Protein AF-A0A6B3AB01-F1 (afdb_monomer)

Sequence (96 aa):
MTTPPALRPEHFTRAETAEFHRLMTHLVATCRAVADEYPDGWRAPSPERPVDFGASMTLIADLSRTLGHTRRRIRRIGDGARYRLHTGGPTPGRRR

Radius of gyration: 19.43 Å; Cα contacts (8 Å, |Δi|>4): 32; chains: 1; bounding box: 36×30×55 Å

Secondary structure (DSSP, 8-state):
-PPPPPP-GGGS-HHHHHHHHHHHHHHHHHHHHHHHH-TT----S-TT-HHHHHHHHHHHHHHHHHHHHHHHHHHHHHHHHHHHHHHSSPPPPPP-

Solvent-accessible surface area (backbone atoms only — not comparable to full-atom values): 5817 Å² total; per-residue (Å²): 134,83,79,75,81,80,89,53,75,89,40,52,52,73,68,52,51,53,49,49,52,52,45,51,51,50,52,51,50,53,55,45,53,53,41,70,75,33,75,91,48,94,69,73,94,51,100,84,49,70,65,55,54,57,52,49,53,50,52,53,49,52,53,50,49,54,52,51,52,42,51,56,51,50,48,50,50,52,52,41,24,51,47,23,68,76,64,78,44,82,64,81,76,78,82,127

Structure (mmCIF, N/CA/C/O backbone):
data_AF-A0A6B3AB01-F1
#
_entry.id   AF-A0A6B3AB01-F1
#
loop_
_atom_site.group_PDB
_atom_site.id
_atom_site.type_symbol
_atom_site.label_atom_id
_atom_site.label_alt_id
_atom_site.label_comp_id
_atom_site.label_asym_id
_atom_site.label_entity_id
_atom_site.label_seq_id
_atom_site.pdbx_PDB_ins_code
_atom_site.Cartn_x
_atom_site.Cartn_y
_atom_site.Cartn_z
_atom_site.occupancy
_atom_site.B_iso_or_equiv
_atom_site.auth_seq_id
_atom_site.auth_comp_id
_atom_site.auth_asym_id
_atom_site.auth_atom_id
_atom_site.pdbx_PDB_model_num
ATOM 1 N N . MET A 1 1 ? 13.387 2.518 30.126 1.00 45.78 1 MET A N 1
ATOM 2 C CA . MET A 1 1 ? 12.519 2.896 28.988 1.00 45.78 1 MET A CA 1
ATOM 3 C C . MET A 1 1 ? 11.277 2.027 29.055 1.00 45.78 1 MET A C 1
ATOM 5 O O . MET A 1 1 ? 11.409 0.816 28.962 1.00 45.78 1 MET A O 1
ATOM 9 N N . THR A 1 2 ? 10.107 2.604 29.309 1.00 51.78 2 THR A N 1
ATOM 10 C CA . THR A 1 2 ? 8.850 1.846 29.408 1.00 51.78 2 THR A CA 1
ATOM 11 C C . THR A 1 2 ? 8.340 1.558 27.998 1.00 51.78 2 THR A C 1
ATOM 13 O O . THR A 1 2 ? 8.093 2.494 27.239 1.00 51.78 2 THR A O 1
ATOM 16 N N . THR A 1 3 ? 8.225 0.285 27.617 1.00 59.59 3 THR A N 1
ATOM 17 C CA . THR A 1 3 ? 7.630 -0.113 26.333 1.00 59.59 3 THR A CA 1
ATOM 18 C C . THR A 1 3 ? 6.191 0.405 26.281 1.00 59.59 3 THR A C 1
ATOM 20 O O . THR A 1 3 ? 5.427 0.114 27.206 1.00 59.59 3 THR A O 1
ATOM 23 N N . PRO A 1 4 ? 5.794 1.188 25.259 1.00 63.94 4 PRO A N 1
ATOM 24 C CA . PRO A 1 4 ? 4.418 1.644 25.157 1.00 63.94 4 PRO A CA 1
ATOM 25 C C . PRO A 1 4 ? 3.481 0.429 25.064 1.00 63.94 4 PRO A C 1
ATOM 27 O O . PRO A 1 4 ? 3.835 -0.561 24.415 1.00 63.94 4 PRO A O 1
ATOM 30 N N . PRO A 1 5 ? 2.307 0.481 25.715 1.00 73.94 5 PRO A N 1
ATOM 31 C CA . PRO A 1 5 ? 1.388 -0.646 25.740 1.00 73.94 5 PRO A CA 1
ATOM 32 C C . PRO A 1 5 ? 1.018 -1.084 24.317 1.00 73.94 5 PRO A C 1
ATOM 34 O O . PRO A 1 5 ? 0.776 -0.254 23.436 1.00 73.94 5 PRO A O 1
ATOM 37 N N . ALA A 1 6 ? 1.013 -2.399 24.086 1.00 84.00 6 ALA A N 1
ATOM 38 C CA . ALA A 1 6 ? 0.735 -2.967 22.773 1.00 84.00 6 ALA A CA 1
ATOM 39 C C . ALA A 1 6 ? -0.695 -2.628 22.320 1.00 84.00 6 ALA A C 1
ATOM 41 O O . ALA A 1 6 ? -1.653 -2.759 23.085 1.00 84.00 6 ALA A O 1
ATOM 42 N N . LEU A 1 7 ? -0.843 -2.210 21.059 1.00 88.25 7 LEU A N 1
ATOM 43 C CA . LEU A 1 7 ? -2.159 -2.031 20.450 1.00 88.25 7 LEU A CA 1
ATOM 44 C C . LEU A 1 7 ? -2.838 -3.396 20.286 1.00 88.25 7 LEU A C 1
ATOM 46 O O . LEU A 1 7 ? -2.200 -4.362 19.874 1.00 88.25 7 LEU A O 1
ATOM 50 N N . ARG A 1 8 ? -4.136 -3.454 20.581 1.00 89.31 8 ARG A N 1
ATOM 51 C CA . ARG A 1 8 ? -4.974 -4.645 20.477 1.00 89.31 8 ARG A CA 1
ATOM 52 C C . ARG A 1 8 ? -6.141 -4.379 19.520 1.00 89.31 8 ARG A C 1
ATOM 54 O O . ARG A 1 8 ? -6.441 -3.205 19.279 1.00 89.31 8 ARG A O 1
ATOM 61 N N . PRO A 1 9 ? -6.790 -5.418 18.967 1.00 88.88 9 PRO A N 1
ATOM 62 C CA . PRO A 1 9 ? -7.893 -5.257 18.019 1.00 88.88 9 PRO A CA 1
ATOM 63 C C . PRO A 1 9 ? -9.020 -4.348 18.525 1.00 88.88 9 PRO A C 1
ATOM 65 O O . PRO A 1 9 ? -9.541 -3.552 17.750 1.00 88.88 9 PRO A O 1
ATOM 68 N N . GLU A 1 10 ? -9.337 -4.383 19.823 1.00 90.00 10 GLU A N 1
ATOM 69 C CA . GLU A 1 10 ? -10.359 -3.530 20.444 1.00 90.00 10 GLU A CA 1
ATOM 70 C C . GLU A 1 10 ? -10.051 -2.025 20.363 1.00 90.00 10 GLU A C 1
ATOM 72 O O . GLU A 1 10 ? -10.955 -1.197 20.463 1.00 90.00 10 GLU A O 1
ATOM 77 N N . HIS A 1 11 ? -8.792 -1.644 20.126 1.00 92.38 11 HIS A N 1
ATOM 78 C CA . HIS A 1 11 ? -8.410 -0.246 19.934 1.00 92.38 11 HIS A CA 1
ATOM 79 C C . HIS A 1 11 ? -8.648 0.247 18.505 1.00 92.38 11 HIS A C 1
ATOM 81 O O . HIS A 1 11 ? -8.407 1.424 18.241 1.00 92.38 11 HIS A O 1
ATOM 87 N N . PHE A 1 12 ? -9.091 -0.599 17.574 1.00 92.94 12 PHE A N 1
ATOM 88 C CA . PHE A 1 12 ? -9.378 -0.220 16.193 1.00 92.94 12 PHE A CA 1
ATOM 89 C C . PHE A 1 12 ? -10.877 -0.257 15.924 1.00 92.94 12 PHE A C 1
ATOM 91 O O . PHE A 1 12 ? -11.587 -1.186 16.297 1.00 92.94 12 PHE A O 1
ATOM 98 N N . THR A 1 13 ? -11.371 0.752 15.217 1.00 94.44 13 THR A N 1
ATOM 99 C CA . THR A 1 13 ? -12.742 0.723 14.714 1.00 94.44 13 THR A CA 1
AT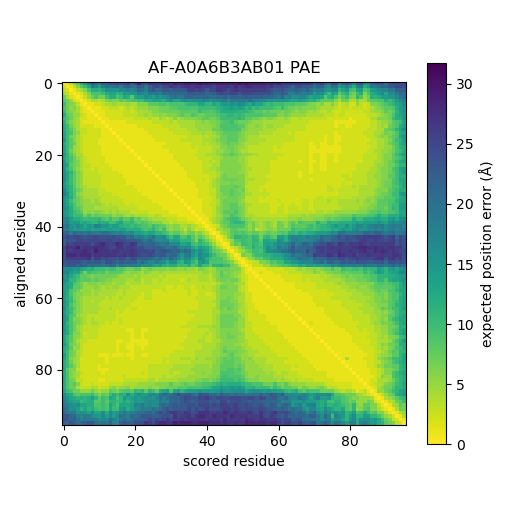OM 100 C C . THR A 1 13 ? -12.847 -0.200 13.500 1.00 94.44 13 THR A C 1
ATOM 102 O O . THR A 1 13 ? -11.878 -0.440 12.768 1.00 94.44 13 THR A O 1
ATOM 105 N N . ARG A 1 14 ? -14.069 -0.662 13.211 1.00 94.25 14 ARG A N 1
ATOM 106 C CA . ARG A 1 14 ? -14.364 -1.407 11.978 1.00 94.25 14 ARG A CA 1
ATOM 107 C C . ARG A 1 14 ? -14.002 -0.606 10.722 1.00 94.25 14 ARG A C 1
ATOM 109 O O . ARG A 1 14 ? -13.508 -1.179 9.756 1.00 94.25 14 ARG A O 1
ATOM 116 N N . ALA A 1 15 ? -14.230 0.709 10.743 1.00 94.00 15 ALA A N 1
ATOM 117 C CA . ALA A 1 15 ? -13.928 1.596 9.623 1.00 94.00 15 ALA A CA 1
ATOM 118 C C . ALA A 1 15 ? -12.419 1.705 9.363 1.00 94.00 15 ALA A C 1
ATOM 120 O O . ALA A 1 15 ? -11.992 1.572 8.221 1.00 94.00 15 ALA A O 1
ATOM 121 N N . GLU A 1 16 ? -11.609 1.876 10.407 1.00 94.81 16 GLU A N 1
ATOM 122 C CA . GLU A 1 16 ? -10.148 1.929 10.273 1.00 94.81 16 GLU A CA 1
ATOM 123 C C . GLU A 1 16 ? -9.561 0.583 9.857 1.00 94.81 16 GLU A C 1
ATOM 125 O O . GLU A 1 16 ? -8.644 0.545 9.044 1.00 94.81 16 GLU A O 1
ATOM 130 N N . THR A 1 17 ? -10.109 -0.522 10.366 1.00 95.56 17 THR A N 1
ATOM 131 C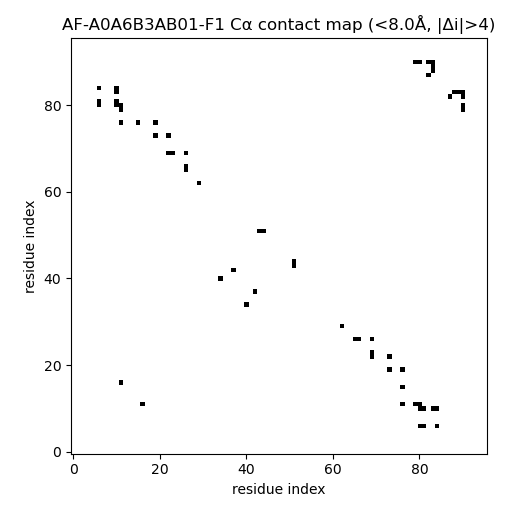 CA . THR A 1 17 ? -9.701 -1.868 9.942 1.00 95.56 17 THR A CA 1
ATOM 132 C C . THR A 1 17 ? -9.979 -2.054 8.449 1.00 95.56 17 THR A C 1
ATOM 134 O O . THR A 1 17 ? -9.100 -2.462 7.692 1.00 95.56 17 THR A O 1
ATOM 137 N N . ALA A 1 18 ? -11.170 -1.667 7.984 1.00 96.44 18 ALA A N 1
ATOM 138 C CA . ALA A 1 18 ? -11.507 -1.700 6.564 1.00 96.44 18 ALA A CA 1
ATOM 139 C C . ALA A 1 18 ? -10.625 -0.758 5.722 1.00 96.44 18 ALA A C 1
ATOM 141 O O . A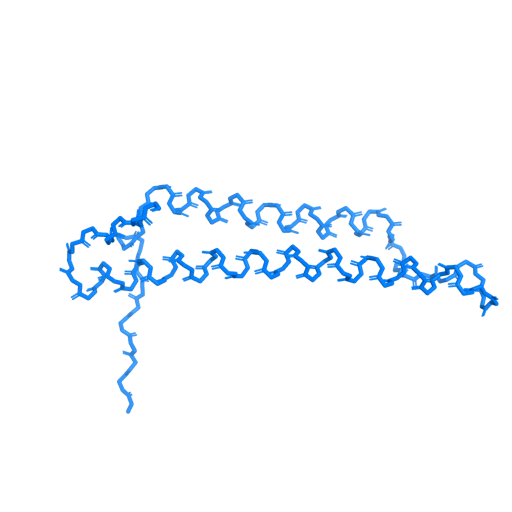LA A 1 18 ? -10.205 -1.137 4.630 1.00 96.44 18 ALA A O 1
ATOM 142 N N . GLU A 1 19 ? -10.318 0.450 6.209 1.00 96.50 19 GLU A N 1
ATOM 143 C CA . GLU A 1 19 ? -9.405 1.382 5.534 1.00 96.50 19 GLU A CA 1
ATOM 144 C C . GLU A 1 19 ? -7.993 0.793 5.432 1.00 96.50 19 GLU A C 1
ATOM 146 O O . GLU A 1 19 ? -7.408 0.817 4.352 1.00 96.50 19 GLU A O 1
ATOM 151 N N . PHE A 1 20 ? -7.473 0.190 6.505 1.00 96.25 20 PHE A N 1
ATOM 152 C CA . PHE A 1 20 ? -6.182 -0.497 6.504 1.00 96.25 20 PHE A CA 1
ATOM 153 C C . PHE A 1 20 ? -6.124 -1.596 5.439 1.00 96.25 20 PHE A C 1
ATOM 155 O O . PHE A 1 20 ? -5.210 -1.594 4.613 1.00 96.25 20 PHE A O 1
ATOM 162 N N . HIS A 1 21 ? -7.122 -2.487 5.401 1.00 97.00 21 HIS A N 1
ATOM 163 C CA . HIS A 1 21 ? -7.182 -3.536 4.382 1.00 97.00 21 HIS A CA 1
ATOM 164 C C . HIS A 1 21 ? -7.216 -2.950 2.970 1.00 97.00 21 HIS A C 1
ATOM 166 O O . HIS A 1 21 ? -6.433 -3.374 2.127 1.00 97.00 21 HIS A O 1
ATOM 172 N N . ARG A 1 22 ? -8.041 -1.925 2.717 1.00 97.50 22 ARG A N 1
ATOM 173 C CA . ARG A 1 22 ? -8.100 -1.256 1.405 1.00 97.50 22 ARG A CA 1
ATOM 174 C C . ARG A 1 22 ? -6.755 -0.659 0.994 1.00 97.50 22 ARG A C 1
ATOM 176 O O . ARG A 1 22 ? -6.353 -0.816 -0.155 1.00 97.50 22 ARG A O 1
ATOM 183 N N . LEU A 1 23 ? -6.053 -0.000 1.916 1.00 97.25 23 LEU A N 1
ATOM 184 C CA . LEU A 1 23 ? -4.740 0.596 1.656 1.00 97.25 23 LEU A CA 1
ATOM 185 C C . LEU A 1 23 ? -3.685 -0.464 1.331 1.00 97.25 23 LEU A C 1
ATOM 187 O O . LEU A 1 23 ? -2.913 -0.286 0.390 1.00 97.25 23 LEU A O 1
ATOM 191 N N . MET A 1 24 ? -3.666 -1.568 2.082 1.00 96.62 24 MET A N 1
ATOM 192 C CA . MET A 1 24 ? -2.742 -2.674 1.836 1.00 96.62 24 MET A CA 1
ATOM 193 C C . MET A 1 24 ? -3.054 -3.388 0.522 1.00 96.62 24 MET A C 1
ATOM 195 O O . MET A 1 24 ? -2.139 -3.636 -0.257 1.00 96.62 24 MET A O 1
ATOM 199 N N . THR A 1 25 ? -4.331 -3.652 0.231 1.00 97.06 25 THR A N 1
ATOM 200 C CA . THR A 1 25 ? -4.759 -4.223 -1.052 1.00 97.06 25 THR A CA 1
ATOM 201 C C . THR A 1 25 ? -4.345 -3.333 -2.216 1.00 97.06 25 THR A C 1
ATOM 203 O O . THR A 1 25 ? -3.790 -3.837 -3.186 1.00 97.06 25 THR A O 1
ATOM 206 N N . HIS A 1 26 ? -4.564 -2.019 -2.118 1.00 95.75 26 HIS A N 1
ATOM 207 C CA . HIS A 1 26 ? -4.163 -1.085 -3.165 1.00 95.75 26 HIS A CA 1
ATOM 208 C C . HIS A 1 26 ? -2.644 -1.080 -3.370 1.00 95.75 26 HIS A C 1
ATOM 210 O O . HIS A 1 26 ? -2.193 -1.221 -4.500 1.00 95.75 26 HIS A O 1
ATOM 216 N N . LEU A 1 27 ? -1.857 -1.004 -2.289 1.00 94.75 27 LEU A N 1
ATOM 217 C CA . LEU A 1 27 ? -0.396 -1.036 -2.379 1.00 94.75 27 LEU A CA 1
ATOM 218 C C . LEU A 1 27 ? 0.111 -2.332 -3.030 1.00 94.75 27 LEU A C 1
ATOM 220 O O . LEU A 1 27 ? 0.948 -2.277 -3.926 1.00 94.75 27 LEU A O 1
ATOM 224 N N . VAL A 1 28 ? -0.410 -3.488 -2.609 1.00 96.12 28 VAL A N 1
ATOM 225 C CA . VAL A 1 28 ? -0.032 -4.792 -3.177 1.00 96.12 28 VAL A CA 1
ATOM 226 C C . VAL A 1 28 ? -0.427 -4.885 -4.650 1.00 96.12 28 VAL A C 1
ATOM 228 O O . VAL A 1 28 ? 0.372 -5.350 -5.457 1.00 96.12 28 VAL A O 1
ATOM 231 N N . ALA A 1 29 ? -1.620 -4.411 -5.016 1.00 95.94 29 ALA A N 1
ATOM 232 C CA . ALA A 1 29 ? -2.066 -4.383 -6.405 1.00 95.94 29 ALA A CA 1
ATOM 233 C C . ALA A 1 29 ? -1.166 -3.493 -7.275 1.00 95.94 29 ALA A C 1
ATOM 235 O O . ALA A 1 29 ? -0.799 -3.904 -8.370 1.00 95.94 29 ALA A O 1
ATOM 236 N N . THR A 1 30 ? -0.752 -2.322 -6.781 1.00 93.81 30 THR A N 1
ATOM 237 C CA . THR A 1 30 ? 0.205 -1.456 -7.485 1.00 93.81 30 THR A CA 1
ATOM 238 C C . THR A 1 30 ? 1.548 -2.151 -7.679 1.00 93.81 30 THR A C 1
ATOM 240 O O . THR A 1 30 ? 2.061 -2.167 -8.792 1.00 93.81 30 THR A O 1
ATOM 243 N N . CYS A 1 31 ? 2.108 -2.769 -6.635 1.00 93.19 31 CYS A N 1
ATOM 244 C CA . CYS A 1 31 ? 3.368 -3.505 -6.765 1.00 93.19 31 CYS A CA 1
ATOM 245 C C . CYS A 1 31 ? 3.254 -4.672 -7.753 1.00 93.19 31 CYS A C 1
ATOM 247 O O . CYS A 1 31 ? 4.180 -4.914 -8.520 1.00 93.19 31 CYS A O 1
ATOM 249 N N . ARG A 1 32 ? 2.116 -5.377 -7.755 1.00 94.81 32 ARG A N 1
ATOM 250 C CA . ARG A 1 32 ? 1.855 -6.466 -8.697 1.00 94.81 32 ARG A CA 1
ATOM 251 C C . ARG A 1 32 ? 1.755 -5.965 -10.133 1.00 94.81 32 ARG A C 1
ATOM 253 O O . ARG A 1 32 ? 2.375 -6.564 -10.992 1.00 94.81 32 ARG A O 1
ATOM 260 N N . ALA A 1 33 ? 1.053 -4.861 -10.380 1.00 92.56 33 ALA A N 1
ATOM 261 C CA . ALA A 1 33 ? 0.963 -4.276 -11.717 1.00 92.56 33 ALA A CA 1
ATOM 262 C C . ALA A 1 33 ? 2.350 -3.920 -12.275 1.00 92.56 33 ALA A C 1
ATOM 264 O O . ALA A 1 33 ? 2.638 -4.214 -13.428 1.00 92.56 33 ALA A O 1
ATOM 265 N N . VAL A 1 34 ? 3.234 -3.371 -11.435 1.00 90.56 34 VAL A N 1
ATOM 266 C CA . VAL A 1 34 ? 4.629 -3.109 -11.821 1.00 90.56 34 VAL A CA 1
ATOM 267 C C . VAL A 1 34 ? 5.389 -4.411 -12.091 1.00 90.56 34 VAL A C 1
ATOM 269 O O . VAL A 1 34 ? 6.137 -4.491 -13.055 1.00 90.56 34 VAL A O 1
ATOM 272 N N . ALA A 1 35 ? 5.200 -5.451 -11.277 1.00 90.94 35 ALA A N 1
ATOM 273 C CA . ALA A 1 35 ? 5.835 -6.747 -11.523 1.00 90.94 35 ALA A CA 1
ATOM 274 C C . ALA A 1 35 ? 5.331 -7.420 -12.815 1.00 90.94 35 ALA A C 1
ATOM 276 O O . ALA A 1 35 ? 6.124 -8.024 -13.528 1.00 90.94 35 ALA A O 1
ATOM 277 N N . ASP A 1 36 ? 4.041 -7.285 -13.127 1.00 92.00 36 ASP A N 1
ATOM 278 C CA . ASP A 1 36 ? 3.430 -7.813 -14.349 1.00 92.00 36 ASP A CA 1
ATOM 279 C C . ASP A 1 36 ? 3.913 -7.041 -15.598 1.00 92.00 36 ASP A C 1
ATOM 281 O O . ASP A 1 36 ? 4.057 -7.630 -16.667 1.00 92.00 36 ASP A O 1
ATOM 285 N N . GLU A 1 37 ? 4.203 -5.739 -15.469 1.00 87.88 37 GLU A N 1
ATOM 286 C CA . GLU A 1 37 ? 4.786 -4.906 -16.534 1.00 87.88 37 GLU A CA 1
ATOM 287 C C . GLU A 1 37 ? 6.274 -5.219 -16.780 1.00 87.88 37 GLU A C 1
ATOM 289 O O . GLU A 1 37 ? 6.736 -5.187 -17.921 1.00 87.88 37 GLU A O 1
ATOM 294 N N . TYR A 1 38 ? 7.016 -5.573 -15.724 1.00 86.44 38 TYR A N 1
ATOM 295 C CA . TYR A 1 38 ? 8.456 -5.861 -15.770 1.00 86.44 38 TYR A CA 1
ATOM 296 C C . TYR A 1 38 ? 8.786 -7.255 -15.193 1.00 86.44 38 TYR A C 1
ATOM 298 O O . TYR A 1 38 ? 9.495 -7.347 -14.183 1.0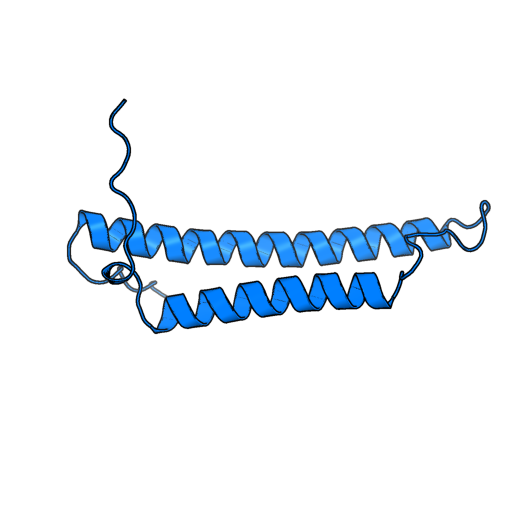0 86.44 38 TYR A O 1
ATOM 306 N N . PRO A 1 39 ? 8.318 -8.355 -15.818 1.00 84.12 39 PRO A N 1
ATOM 307 C CA . PRO A 1 39 ? 8.425 -9.708 -15.258 1.00 84.12 39 PRO A CA 1
ATOM 308 C C . PRO A 1 39 ? 9.873 -10.201 -15.114 1.00 84.12 39 PRO A C 1
ATOM 310 O O . PRO A 1 39 ? 10.193 -10.917 -14.168 1.00 84.12 39 PRO A O 1
ATOM 313 N N . ASP A 1 40 ? 10.767 -9.763 -16.005 1.00 86.25 40 ASP A N 1
ATOM 314 C CA . ASP A 1 40 ? 12.202 -10.088 -15.982 1.00 86.25 40 ASP A CA 1
ATOM 315 C C . ASP A 1 40 ? 13.055 -9.022 -15.264 1.00 86.25 40 ASP A C 1
ATOM 317 O O . ASP A 1 40 ? 14.288 -8.997 -15.395 1.00 86.25 40 ASP A O 1
ATOM 321 N N . GLY A 1 41 ? 12.399 -8.117 -14.530 1.00 77.75 41 GLY A N 1
ATOM 322 C CA . GLY A 1 41 ? 12.996 -6.928 -13.931 1.00 77.75 41 GLY A CA 1
ATOM 323 C C . GLY A 1 41 ? 13.111 -5.750 -14.902 1.00 77.75 41 GLY A C 1
ATOM 324 O O . GLY A 1 41 ? 12.846 -5.857 -16.100 1.00 77.75 41 GLY A O 1
ATOM 325 N N . TRP A 1 42 ? 13.514 -4.590 -14.375 1.00 76.62 42 TRP A N 1
ATOM 326 C CA . TRP A 1 42 ? 13.731 -3.396 -15.192 1.00 76.62 42 TRP A CA 1
ATOM 327 C C . TRP A 1 42 ? 14.907 -3.620 -16.149 1.00 76.62 42 TRP A C 1
ATOM 329 O O . TRP A 1 42 ? 16.064 -3.678 -15.727 1.00 76.62 42 TRP A O 1
ATOM 339 N N . ARG A 1 43 ? 14.618 -3.721 -17.447 1.00 70.81 43 ARG A N 1
ATOM 340 C CA . ARG A 1 43 ? 15.624 -3.746 -18.510 1.00 70.81 43 ARG A CA 1
ATOM 341 C C . ARG A 1 43 ? 15.396 -2.542 -19.404 1.00 70.81 43 ARG A C 1
ATOM 343 O O . ARG A 1 43 ? 14.314 -2.395 -19.960 1.00 70.81 43 ARG A O 1
ATOM 350 N N . ALA A 1 44 ? 16.413 -1.698 -19.545 1.00 62.03 44 ALA A N 1
ATOM 351 C CA . ALA A 1 44 ? 16.392 -0.656 -20.562 1.00 62.03 44 ALA A CA 1
ATOM 352 C C . ALA A 1 44 ? 16.399 -1.337 -21.947 1.00 62.03 44 ALA A C 1
ATOM 354 O O . ALA A 1 44 ? 17.320 -2.118 -22.211 1.00 62.03 44 ALA A O 1
ATOM 355 N N . PRO A 1 45 ? 15.407 -1.098 -22.825 1.00 59.59 45 PRO A N 1
ATOM 356 C CA . PRO A 1 45 ? 15.392 -1.682 -24.164 1.00 59.59 45 PRO A CA 1
ATOM 357 C C . PRO A 1 45 ? 16.599 -1.269 -25.020 1.00 59.59 45 PRO A C 1
ATOM 359 O O . PRO A 1 45 ? 16.902 -1.940 -26.005 1.00 59.59 45 PRO A O 1
ATOM 362 N N . SER A 1 46 ? 17.307 -0.190 -24.668 1.00 56.59 46 SER A N 1
ATOM 363 C CA . SER A 1 46 ? 18.567 0.182 -25.310 1.00 56.59 46 SER A CA 1
ATOM 364 C C . SER A 1 46 ? 19.456 1.006 -24.367 1.00 56.59 46 SER A C 1
ATOM 366 O O . SER A 1 46 ? 18.957 1.931 -23.729 1.00 56.59 46 SER A O 1
ATOM 368 N N . PRO A 1 47 ? 20.776 0.746 -24.309 1.00 57.94 47 PRO A N 1
ATOM 369 C CA . PRO A 1 47 ? 21.713 1.514 -23.482 1.00 57.94 47 PRO A CA 1
ATOM 370 C C . PRO A 1 47 ? 21.848 2.996 -23.884 1.00 57.94 47 PRO A C 1
ATOM 372 O O . PRO A 1 47 ? 22.452 3.767 -23.145 1.00 57.94 47 PRO A O 1
ATOM 375 N N . GLU A 1 48 ? 21.282 3.416 -25.021 1.00 58.94 48 GLU A N 1
ATOM 376 C CA . GLU A 1 48 ? 21.481 4.756 -25.589 1.00 58.94 48 GLU A CA 1
ATOM 377 C C . GLU A 1 48 ? 20.270 5.699 -25.459 1.00 58.94 48 GLU A C 1
ATOM 379 O O . GLU A 1 48 ? 20.293 6.799 -26.011 1.00 58.94 48 GLU A O 1
ATOM 384 N N . ARG A 1 49 ? 19.191 5.324 -24.750 1.00 58.16 49 ARG A N 1
ATOM 385 C CA . ARG A 1 49 ? 17.957 6.137 -24.718 1.00 58.16 49 ARG A CA 1
ATOM 386 C C . ARG A 1 49 ? 17.704 6.858 -23.383 1.00 58.16 49 ARG A C 1
ATOM 388 O O . ARG A 1 49 ? 17.302 6.231 -22.408 1.00 58.16 49 ARG A O 1
ATOM 395 N N . PRO A 1 50 ? 17.738 8.208 -23.365 1.00 58.59 50 PRO A N 1
ATOM 396 C CA . PRO A 1 50 ? 17.225 9.028 -22.259 1.00 58.59 50 PRO A CA 1
ATOM 397 C C . PRO A 1 50 ? 15.722 8.842 -21.982 1.00 58.59 50 PRO A C 1
ATOM 399 O O . PRO A 1 50 ? 15.233 9.215 -20.918 1.00 58.59 50 PRO A O 1
ATOM 402 N N . VAL A 1 51 ? 14.974 8.269 -22.931 1.00 57.12 51 VAL A N 1
ATOM 403 C CA . VAL A 1 51 ? 13.539 7.967 -22.787 1.00 57.12 51 VAL A CA 1
ATOM 404 C C . VAL A 1 51 ? 13.290 6.990 -21.627 1.00 57.12 51 VAL A C 1
ATOM 406 O O . VAL A 1 51 ? 12.326 7.163 -20.881 1.00 57.12 51 VAL A O 1
ATOM 409 N N . ASP A 1 52 ? 14.216 6.057 -21.388 1.00 72.31 52 ASP A N 1
ATOM 410 C CA . ASP A 1 52 ? 14.127 5.083 -20.292 1.00 72.31 52 ASP A CA 1
ATOM 411 C C . ASP A 1 52 ? 14.367 5.749 -18.920 1.00 72.31 52 ASP A C 1
ATOM 413 O O . ASP A 1 52 ? 13.827 5.331 -17.890 1.00 72.31 52 ASP A O 1
ATOM 417 N N . PHE A 1 53 ? 15.103 6.866 -18.893 1.00 78.69 53 PHE A N 1
ATOM 418 C CA . PHE A 1 53 ? 15.278 7.677 -17.688 1.00 78.69 53 PHE A CA 1
ATOM 419 C C . PHE A 1 53 ? 13.981 8.408 -17.301 1.00 78.69 53 PHE A C 1
ATOM 421 O O . PHE A 1 53 ? 13.586 8.404 -16.139 1.00 78.69 53 PHE A O 1
ATOM 428 N N . GLY A 1 54 ? 13.262 8.986 -18.268 1.00 82.62 54 GLY A N 1
ATOM 429 C CA . GLY A 1 54 ? 11.973 9.639 -17.998 1.00 82.62 54 GLY A CA 1
ATOM 430 C C . GLY A 1 54 ? 10.906 8.662 -17.487 1.00 82.62 54 GLY A C 1
ATOM 431 O O . GLY A 1 54 ? 10.189 8.958 -16.523 1.00 82.62 54 GLY A O 1
ATOM 432 N N . ALA A 1 55 ? 10.841 7.474 -18.094 1.00 81.50 55 ALA A N 1
ATOM 433 C CA . ALA A 1 55 ? 9.933 6.409 -17.677 1.00 81.50 55 ALA A CA 1
AT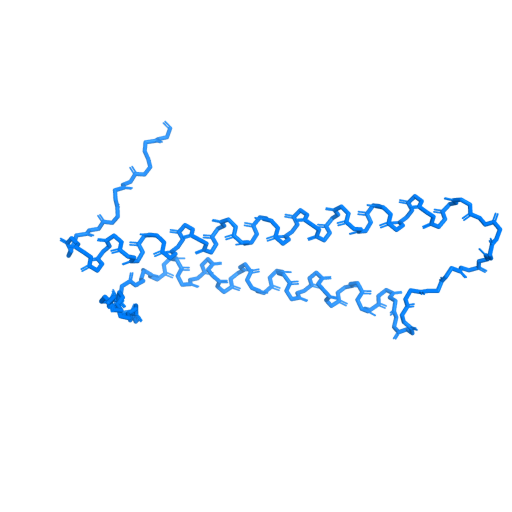OM 434 C C . ALA A 1 55 ? 10.255 5.910 -16.257 1.00 81.50 55 ALA A C 1
ATOM 436 O O . ALA A 1 55 ? 9.359 5.841 -15.414 1.00 81.50 55 ALA A O 1
ATOM 437 N N . SER A 1 56 ? 11.534 5.660 -15.947 1.00 84.00 56 SER A N 1
ATOM 438 C CA . SER A 1 56 ? 11.943 5.239 -14.596 1.00 84.00 56 SER A CA 1
ATOM 439 C C . SER A 1 56 ? 11.648 6.302 -13.534 1.00 84.00 56 SER A C 1
ATOM 441 O O . SER A 1 56 ? 11.128 5.973 -12.468 1.00 84.00 56 SER A O 1
ATOM 443 N N . MET A 1 57 ? 11.887 7.585 -13.825 1.00 89.31 57 MET A N 1
ATOM 444 C CA . MET A 1 57 ? 11.550 8.681 -12.909 1.00 89.31 57 MET A CA 1
ATOM 445 C C . MET A 1 57 ? 10.046 8.771 -12.636 1.00 89.31 57 MET A C 1
ATOM 447 O O . MET A 1 57 ? 9.639 9.016 -11.498 1.00 89.31 57 MET A O 1
ATOM 451 N N . THR A 1 58 ? 9.219 8.536 -13.655 1.00 89.50 58 THR A N 1
ATOM 452 C CA . THR A 1 58 ? 7.756 8.515 -13.514 1.00 89.50 58 THR A CA 1
ATOM 453 C C . THR A 1 58 ? 7.310 7.353 -12.632 1.00 89.50 58 THR A C 1
ATOM 455 O O . THR A 1 58 ? 6.609 7.569 -11.642 1.00 89.50 58 THR A O 1
ATOM 458 N N . LEU A 1 59 ? 7.807 6.145 -12.910 1.00 89.50 59 LEU A N 1
ATOM 459 C CA . LEU A 1 59 ? 7.510 4.951 -12.122 1.00 89.50 59 LEU A CA 1
ATOM 460 C C . LEU A 1 59 ? 7.919 5.120 -10.649 1.00 89.50 59 LEU A C 1
ATOM 462 O O . LEU A 1 59 ? 7.133 4.843 -9.739 1.00 89.50 59 LEU A O 1
ATOM 466 N N . ILE A 1 60 ? 9.126 5.639 -10.395 1.00 92.00 60 ILE A N 1
ATOM 467 C CA . ILE A 1 60 ? 9.613 5.927 -9.038 1.00 92.00 60 ILE A CA 1
ATOM 468 C C . ILE A 1 60 ? 8.706 6.944 -8.340 1.00 92.00 60 ILE A C 1
ATOM 470 O O . ILE A 1 60 ? 8.379 6.770 -7.159 1.00 92.00 60 ILE A O 1
ATOM 474 N N . ALA A 1 61 ? 8.294 8.004 -9.040 1.00 94.12 61 ALA A N 1
ATOM 475 C CA . ALA A 1 61 ? 7.419 9.025 -8.481 1.00 94.12 61 ALA A CA 1
ATOM 476 C C . ALA A 1 61 ? 6.053 8.442 -8.091 1.00 94.12 61 ALA A C 1
ATOM 478 O O . ALA A 1 61 ? 5.557 8.733 -6.999 1.00 94.12 61 ALA A O 1
ATOM 479 N N . ASP A 1 62 ? 5.472 7.586 -8.926 1.00 92.31 62 ASP A N 1
ATOM 480 C CA . ASP A 1 62 ? 4.173 6.967 -8.665 1.00 92.31 62 ASP A CA 1
ATOM 481 C C . ASP A 1 62 ? 4.227 5.975 -7.504 1.00 92.31 62 ASP A C 1
ATOM 483 O O . ASP A 1 62 ? 3.426 6.076 -6.567 1.00 92.31 62 ASP A O 1
ATOM 487 N N . LEU A 1 63 ? 5.235 5.102 -7.471 1.00 94.06 63 LEU A N 1
ATOM 488 C CA . LEU A 1 63 ? 5.466 4.209 -6.334 1.00 94.06 63 LEU A CA 1
ATOM 489 C C . LEU A 1 63 ? 5.675 4.995 -5.034 1.00 94.06 63 LEU A C 1
ATOM 491 O O . LEU A 1 63 ? 5.077 4.678 -4.001 1.00 94.06 63 LEU A O 1
ATOM 495 N N . SER A 1 64 ? 6.464 6.069 -5.084 1.00 95.88 64 SER A N 1
ATOM 496 C CA . SER A 1 64 ? 6.724 6.931 -3.928 1.00 95.88 64 SER A CA 1
ATOM 497 C C . SER A 1 64 ? 5.459 7.630 -3.430 1.00 95.88 64 SER A C 1
ATOM 499 O O . SER A 1 64 ? 5.228 7.704 -2.217 1.00 95.88 64 SER A O 1
ATOM 501 N N . ARG A 1 65 ? 4.604 8.120 -4.339 1.00 95.25 65 ARG A N 1
ATOM 502 C CA . ARG A 1 65 ? 3.311 8.730 -3.990 1.00 95.25 65 ARG A CA 1
ATOM 503 C C . ARG A 1 65 ? 2.391 7.720 -3.318 1.00 95.25 65 ARG A C 1
ATOM 505 O O . ARG A 1 65 ? 1.860 8.029 -2.246 1.00 95.25 65 ARG A O 1
ATOM 512 N N . THR A 1 66 ? 2.251 6.527 -3.892 1.00 95.38 66 THR A N 1
ATOM 513 C CA . THR A 1 66 ? 1.413 5.447 -3.352 1.00 95.38 66 THR A CA 1
ATOM 514 C C . THR A 1 66 ? 1.898 5.019 -1.968 1.00 95.38 66 THR A C 1
ATOM 516 O O . THR A 1 66 ? 1.130 5.045 -1.004 1.00 95.38 66 THR A O 1
ATOM 519 N N . LEU A 1 67 ? 3.199 4.753 -1.810 1.00 96.12 67 LEU A N 1
ATOM 520 C CA . LEU A 1 67 ? 3.805 4.412 -0.519 1.00 96.12 67 LEU A CA 1
ATOM 521 C C . LEU A 1 67 ? 3.634 5.527 0.515 1.00 96.12 67 LEU A C 1
ATOM 523 O O . LEU A 1 67 ? 3.294 5.266 1.672 1.00 96.12 67 LEU A O 1
ATOM 527 N N . GLY A 1 68 ? 3.862 6.779 0.118 1.00 96.75 68 GLY A N 1
ATOM 528 C CA . GLY A 1 68 ? 3.706 7.937 0.990 1.00 96.75 68 GLY A CA 1
ATOM 529 C C . GLY A 1 68 ? 2.261 8.125 1.450 1.00 96.75 68 GLY A C 1
ATOM 530 O O . GLY A 1 68 ? 2.018 8.394 2.630 1.00 96.75 68 GLY A O 1
ATOM 531 N N . HIS A 1 69 ? 1.292 7.957 0.547 1.00 95.56 69 HIS A N 1
ATOM 532 C CA . HIS A 1 69 ? -0.130 8.014 0.871 1.00 95.56 69 HIS A CA 1
ATOM 533 C C . HIS A 1 69 ? -0.517 6.916 1.865 1.00 95.56 69 HIS A C 1
ATOM 535 O O . HIS A 1 69 ? -1.036 7.225 2.943 1.00 95.56 69 HIS A O 1
ATOM 541 N N . THR A 1 70 ? -0.193 5.663 1.545 1.00 96.06 70 THR A N 1
ATOM 542 C CA . THR A 1 70 ? -0.490 4.495 2.379 1.00 96.06 70 THR A CA 1
ATOM 543 C C . THR A 1 70 ? 0.119 4.635 3.770 1.00 96.06 70 THR A C 1
ATOM 545 O O . THR A 1 70 ? -0.592 4.541 4.770 1.00 96.06 70 THR A O 1
ATOM 548 N N . ARG A 1 71 ? 1.403 4.999 3.863 1.00 96.69 71 ARG A N 1
ATOM 549 C CA . ARG A 1 71 ? 2.098 5.193 5.145 1.00 96.69 71 ARG A CA 1
ATOM 550 C C . ARG A 1 71 ? 1.451 6.274 6.006 1.00 96.69 71 ARG A C 1
ATOM 552 O O . ARG A 1 71 ? 1.251 6.065 7.201 1.00 96.69 71 ARG A O 1
ATOM 559 N N . ARG A 1 72 ? 1.104 7.428 5.421 1.00 97.06 72 ARG A N 1
ATOM 560 C CA . ARG A 1 72 ? 0.445 8.524 6.156 1.00 97.06 72 ARG A CA 1
ATOM 561 C C . ARG A 1 72 ? -0.916 8.102 6.700 1.00 97.06 72 ARG A C 1
ATOM 563 O O . ARG A 1 72 ? -1.253 8.473 7.821 1.00 97.06 72 ARG A O 1
ATOM 570 N N . ARG A 1 73 ? -1.694 7.345 5.927 1.00 96.81 73 ARG A N 1
ATOM 571 C CA . ARG A 1 73 ? -3.012 6.857 6.350 1.00 96.81 73 ARG A CA 1
ATOM 572 C C . ARG A 1 73 ? -2.911 5.799 7.447 1.00 96.81 73 ARG A C 1
ATOM 574 O O . ARG A 1 73 ? -3.550 5.958 8.481 1.00 96.81 73 ARG A O 1
ATOM 581 N N . ILE A 1 74 ? -2.035 4.806 7.284 1.00 95.75 74 ILE A N 1
ATOM 582 C CA . ILE A 1 74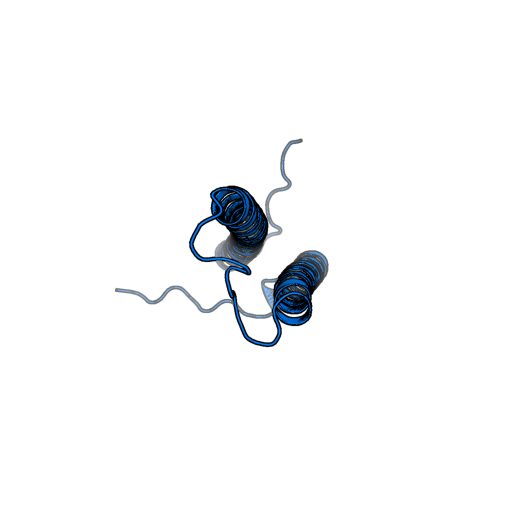 ? -1.769 3.784 8.311 1.00 95.75 74 ILE A CA 1
ATOM 583 C C . ILE A 1 74 ? -1.291 4.434 9.612 1.00 95.75 74 ILE A C 1
ATOM 585 O O . ILE A 1 74 ? -1.761 4.077 10.691 1.00 95.75 74 ILE A O 1
ATOM 589 N N . ARG A 1 75 ? -0.410 5.439 9.526 1.00 95.12 75 ARG A N 1
ATOM 590 C CA . ARG A 1 75 ? 0.028 6.192 10.706 1.00 95.12 75 ARG A CA 1
ATOM 591 C C . ARG A 1 75 ? -1.151 6.828 11.441 1.00 95.12 75 ARG A C 1
ATOM 593 O O . ARG A 1 75 ? -1.233 6.683 12.652 1.00 95.12 75 ARG A O 1
ATOM 600 N N . ARG A 1 76 ? -2.079 7.470 10.726 1.00 94.44 76 ARG A N 1
ATOM 601 C CA . ARG A 1 76 ? -3.274 8.075 11.340 1.00 94.44 76 ARG A CA 1
ATOM 602 C C . ARG A 1 76 ? -4.174 7.047 12.015 1.00 94.44 76 ARG A C 1
ATOM 604 O O . ARG A 1 76 ? -4.663 7.322 13.103 1.00 94.44 76 ARG A O 1
ATOM 611 N N . ILE A 1 77 ? -4.357 5.880 11.399 1.00 95.06 77 ILE A N 1
ATOM 612 C CA . ILE A 1 77 ? -5.088 4.761 12.008 1.00 95.06 77 ILE A CA 1
ATOM 613 C C . ILE A 1 77 ? -4.415 4.350 13.328 1.00 95.06 77 ILE A C 1
ATOM 615 O O . ILE A 1 77 ? -5.074 4.249 14.360 1.00 95.06 77 ILE A O 1
ATOM 619 N N . GLY A 1 78 ? -3.089 4.185 13.319 1.00 93.19 78 GLY A N 1
ATOM 620 C CA . GLY A 1 78 ? -2.318 3.859 14.520 1.00 93.19 78 GLY A CA 1
ATOM 621 C C . GLY A 1 78 ? -2.385 4.945 15.598 1.00 93.19 78 GLY A C 1
ATOM 622 O O . GLY A 1 78 ? -2.526 4.629 16.776 1.00 93.19 78 GLY A O 1
ATOM 623 N N . ASP A 1 79 ? -2.329 6.218 15.213 1.00 93.12 79 ASP A N 1
ATOM 624 C CA . ASP A 1 79 ? -2.446 7.349 16.138 1.00 93.12 79 ASP A CA 1
ATOM 625 C C . ASP A 1 79 ? -3.850 7.408 16.768 1.00 93.12 79 ASP A C 1
ATOM 627 O O . ASP A 1 79 ? -3.974 7.624 17.974 1.00 93.12 79 ASP A O 1
ATOM 631 N N . GLY A 1 80 ? -4.902 7.116 15.994 1.00 92.56 80 GLY A N 1
ATOM 632 C CA . GLY A 1 80 ? -6.270 6.978 16.501 1.00 92.56 80 GLY A CA 1
ATOM 633 C C . GLY A 1 80 ? -6.423 5.833 17.505 1.00 92.56 80 GLY A C 1
ATOM 634 O O . GLY A 1 80 ? -7.046 6.012 18.554 1.00 92.56 80 GLY A O 1
ATOM 635 N N . ALA A 1 81 ? -5.800 4.684 17.232 1.00 92.50 81 ALA A N 1
ATOM 636 C CA . ALA A 1 81 ? -5.808 3.537 18.136 1.00 92.50 81 ALA A CA 1
ATOM 637 C C . ALA A 1 81 ? -5.039 3.812 19.436 1.00 92.50 81 ALA A C 1
ATOM 639 O O . ALA A 1 81 ? -5.526 3.488 20.519 1.00 92.50 81 ALA A O 1
ATOM 640 N N . ARG A 1 82 ? -3.879 4.478 19.355 1.00 92.00 82 ARG A N 1
ATOM 641 C CA . ARG A 1 82 ? -3.127 4.926 20.541 1.00 92.00 82 ARG A CA 1
ATOM 642 C C . ARG A 1 82 ? -3.930 5.913 21.378 1.00 92.00 82 ARG A C 1
ATOM 644 O O . ARG A 1 82 ? -3.944 5.800 22.597 1.00 92.00 82 ARG A O 1
ATOM 651 N N . TYR A 1 83 ? -4.625 6.851 20.737 1.00 90.44 83 TYR A N 1
ATOM 652 C CA . TYR A 1 83 ? -5.491 7.788 21.445 1.00 90.44 83 TYR A CA 1
ATOM 653 C C . TYR A 1 83 ? -6.574 7.055 22.247 1.00 90.44 83 TYR A C 1
ATOM 655 O O . TYR A 1 83 ? -6.753 7.338 23.431 1.00 90.44 83 TYR A O 1
ATOM 663 N N . ARG A 1 84 ? -7.254 6.075 21.636 1.00 90.56 84 ARG A N 1
ATOM 664 C CA . ARG A 1 84 ? -8.277 5.259 22.314 1.00 90.56 84 ARG A CA 1
ATOM 665 C C . ARG A 1 84 ? -7.699 4.432 23.461 1.00 90.56 84 ARG A C 1
ATOM 667 O O . ARG A 1 84 ? -8.304 4.389 24.523 1.00 90.56 84 ARG A O 1
ATOM 674 N N . LEU A 1 85 ? -6.512 3.853 23.283 1.00 90.06 85 LEU A N 1
ATOM 675 C CA . LEU A 1 85 ? -5.794 3.145 24.349 1.00 90.06 85 LEU A CA 1
ATOM 676 C C . LEU A 1 85 ? -5.508 4.050 25.561 1.00 90.06 85 LEU A C 1
ATOM 678 O O . LEU A 1 85 ? -5.641 3.609 26.696 1.00 90.06 85 LEU A O 1
ATOM 682 N N . HIS A 1 86 ? -5.127 5.309 25.336 1.00 88.12 86 HIS A N 1
ATOM 683 C CA . HIS A 1 86 ? -4.793 6.233 26.424 1.00 88.12 86 HIS A CA 1
ATOM 684 C C . HIS A 1 86 ? -6.006 6.904 27.076 1.00 88.12 86 HIS A C 1
ATOM 686 O O . HIS A 1 86 ? -5.928 7.275 28.242 1.00 88.12 86 HIS A O 1
ATOM 692 N N . THR A 1 87 ? -7.102 7.095 26.340 1.00 86.25 87 THR A N 1
ATOM 693 C CA . THR A 1 87 ? -8.250 7.894 26.809 1.00 86.25 87 THR A CA 1
ATOM 694 C C . THR A 1 87 ? -9.504 7.077 27.102 1.00 86.25 87 THR A C 1
ATOM 696 O O . THR A 1 87 ? -10.421 7.597 27.728 1.00 86.25 87 THR A O 1
ATOM 699 N N . GLY A 1 88 ? -9.592 5.831 26.623 1.00 76.19 88 GLY A N 1
ATOM 700 C CA . GLY A 1 88 ? -10.805 5.009 26.694 1.00 76.19 88 GLY A CA 1
ATOM 701 C C . GLY A 1 88 ? -11.993 5.548 25.881 1.00 76.19 88 GL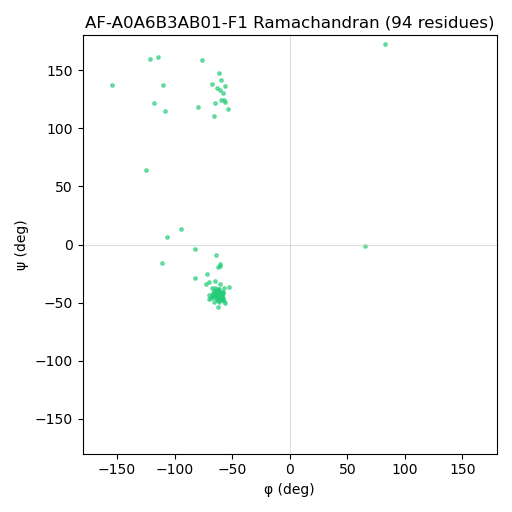Y A C 1
ATOM 702 O O . GLY A 1 88 ? -13.051 4.924 25.863 1.00 76.19 88 GLY A O 1
ATOM 703 N N . GLY A 1 89 ? -11.839 6.696 25.209 1.00 71.06 89 GLY A N 1
ATOM 704 C CA . GLY A 1 89 ? -12.896 7.408 24.491 1.00 71.06 89 GLY A CA 1
ATOM 705 C C . GLY A 1 89 ? -12.672 7.444 22.976 1.00 71.06 89 GLY A C 1
ATOM 706 O O . GLY A 1 89 ? -11.554 7.225 22.511 1.00 71.06 89 GLY A O 1
ATOM 707 N N . PRO A 1 90 ? -13.717 7.717 22.171 1.00 68.12 90 PRO A N 1
ATOM 708 C CA . PRO A 1 90 ? -13.617 7.755 20.713 1.00 68.12 90 PRO A CA 1
ATOM 709 C C . PRO A 1 90 ? -12.643 8.842 20.235 1.00 68.12 90 PRO A C 1
ATOM 711 O O . PRO A 1 90 ? -12.513 9.899 20.847 1.00 68.12 90 PRO A O 1
ATOM 714 N N . THR A 1 91 ? -11.960 8.596 19.114 1.00 66.25 91 THR A N 1
ATOM 715 C CA . THR A 1 91 ? -10.989 9.545 18.543 1.00 66.25 91 THR A CA 1
ATOM 716 C C . THR A 1 91 ? -11.675 10.870 18.197 1.00 66.25 91 THR A C 1
ATOM 718 O O . THR A 1 91 ? -12.725 10.836 17.549 1.00 66.25 91 THR A O 1
ATOM 721 N N . PRO A 1 92 ? -11.110 12.034 18.574 1.00 62.44 92 PRO A N 1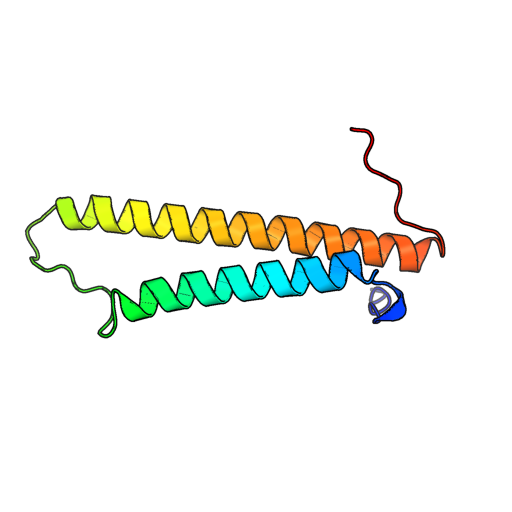
ATOM 722 C CA . PRO A 1 92 ? -11.721 13.324 18.296 1.00 62.44 92 PRO A CA 1
ATOM 723 C C . PRO A 1 92 ? -11.937 13.488 16.792 1.00 62.44 92 PRO A C 1
ATOM 725 O O . PRO A 1 92 ? -11.012 13.350 15.986 1.00 62.44 92 PRO A O 1
ATOM 728 N N . GLY A 1 93 ? -13.189 13.756 16.420 1.00 56.97 93 GLY A N 1
ATOM 729 C CA . GLY A 1 93 ? -13.582 13.987 15.038 1.00 56.97 93 GLY A CA 1
ATOM 730 C C . GLY A 1 93 ? -12.799 15.156 14.451 1.00 56.97 93 GLY A C 1
ATOM 731 O O . GLY A 1 93 ? -12.716 16.231 15.048 1.00 56.97 93 GLY A O 1
ATOM 732 N N . ARG A 1 94 ? -12.215 14.948 13.266 1.00 57.22 94 ARG A N 1
ATOM 733 C CA . ARG A 1 94 ? -11.600 16.019 12.476 1.00 57.22 94 ARG A CA 1
ATOM 734 C C . ARG A 1 94 ? -12.623 17.143 12.290 1.00 57.22 94 ARG A C 1
ATOM 736 O O . ARG A 1 94 ? -13.638 16.926 11.629 1.00 57.22 94 ARG A O 1
ATOM 743 N N . ARG A 1 95 ? -12.338 18.337 12.825 1.00 51.56 95 ARG A N 1
ATOM 744 C CA . ARG A 1 95 ? -12.959 19.568 12.317 1.00 51.56 95 ARG A CA 1
ATOM 745 C 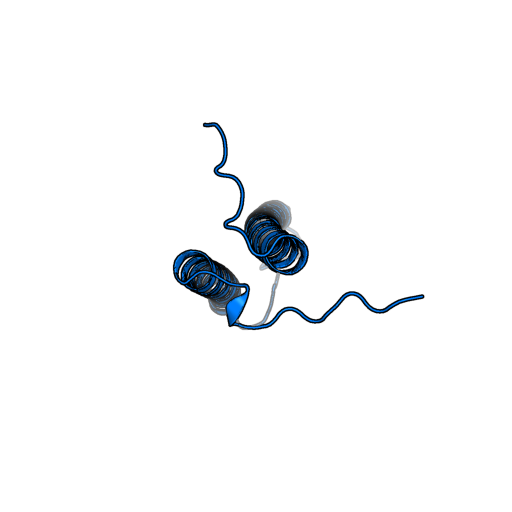C . ARG A 1 95 ? -12.627 19.633 10.823 1.00 51.56 95 ARG A C 1
ATOM 747 O O . ARG A 1 95 ? -11.464 19.448 10.452 1.00 51.56 95 ARG A O 1
ATOM 754 N N . ARG A 1 96 ? -13.682 19.708 10.013 1.00 43.62 96 ARG A N 1
ATOM 755 C CA . ARG A 1 96 ? -13.601 19.846 8.558 1.00 43.62 96 ARG A CA 1
ATOM 756 C C . ARG A 1 96 ? -12.944 21.164 8.192 1.00 43.62 96 ARG A C 1
ATOM 758 O O . ARG A 1 96 ? -13.178 22.137 8.940 1.00 43.62 96 ARG A O 1
#

Foldseek 3Di:
DDDQDDQDPVLADPVLVVVLVVLVVVLVVLVVVVCVVAVVHDDDPDPPDCVSVVVVVVSVVVNCVSVVVSVVSNVVRVVQSSVCVVPVDGRDDDDD

Mean predicted aligned error: 7.91 Å

Nearest PDB structures (foldseek):
  3r84-assembly16_N  TM=7.628E-01  e=9.828E+00  Saccharomyces cerevisiae
  8ceo-assembly1_b  TM=3.895E-01  e=1.338E+00  Saccharomyces cerevisiae

pLDDT: mean 84.19, std 14.7, range [43.62, 97.5]